Protein AF-A0A2N4UNM6-F1 (afdb_monomer)

Nearest PDB structures (foldseek):
  8ges-assembly2_C  TM=4.578E-01  e=1.441E+00  Roseburia hominis
  5t1d-assembly1_H  TM=3.552E-01  e=5.071E+00  Mus musculus
  7pnb-assembly1_A  TM=2.799E-01  e=3.943E+00  Sulfolobus acidocaldarius
  4rha-assembly2_A  TM=2.102E-01  e=8.934E+00  Salmonella enterica subsp. enterica serovar Typhimurium str. 14028S

pLDDT: mean 82.79, std 13.89, range [45.0, 97.12]

Foldseek 3Di:
DVVLVVLQVVLVVVVVVVCVVVVWDKDKDQLQPQQADPVSHGDDDQTFSPDDFAQWWKKFKAALVRAGADIDIGNPPPGGGRRRLVSQQLFAWDQDPVGIGGHLQNVLCCVQVVDDDPDSVSSSVRSSSMMMIITGDPDDPDDNVVVRVVSCVSRVHNRPPPD

Solvent-accessible surface area (backbone atoms only — not comparable to full-atom values): 9348 Å² total; per-residue (Å²): 114,71,65,62,53,54,50,52,51,50,50,49,51,53,49,54,49,55,33,56,73,69,70,44,64,72,48,76,42,59,32,40,71,45,47,29,44,95,87,70,46,69,62,86,71,88,79,58,84,89,68,92,72,40,54,29,33,39,39,34,37,27,44,77,85,71,46,62,31,31,73,51,70,20,29,60,94,87,44,61,38,22,66,60,40,53,60,40,32,74,29,60,46,47,86,48,98,92,47,79,50,61,7,64,53,42,42,34,46,29,64,76,70,69,48,84,72,93,44,65,62,56,42,49,60,64,54,24,62,22,33,39,40,33,42,51,45,95,71,74,95,62,60,66,68,59,53,50,52,50,51,44,70,73,62,58,30,79,44,60,72,94,122

Structure (mmCIF, N/CA/C/O backbone):
data_AF-A0A2N4UNM6-F1
#
_entry.id   AF-A0A2N4UNM6-F1
#
loop_
_atom_site.group_PDB
_atom_site.id
_atom_site.type_symbol
_atom_site.label_atom_id
_atom_site.label_alt_id
_atom_site.label_comp_id
_atom_site.label_asym_id
_atom_site.label_entity_id
_atom_site.label_seq_id
_atom_site.pdbx_PDB_ins_code
_atom_site.Cartn_x
_atom_site.Cartn_y
_atom_site.Cartn_z
_atom_site.occupancy
_atom_site.B_iso_or_equiv
_atom_site.auth_seq_id
_atom_site.auth_comp_id
_atom_site.auth_asym_id
_atom_site.auth_atom_id
_atom_site.pdbx_PDB_model_num
ATOM 1 N N . MET A 1 1 ? -20.568 -7.012 -13.633 1.00 53.84 1 MET A N 1
ATOM 2 C CA . MET A 1 1 ? -19.732 -5.881 -13.165 1.00 53.84 1 MET A CA 1
ATOM 3 C C . MET A 1 1 ? -20.498 -4.897 -12.283 1.00 53.84 1 MET A C 1
ATOM 5 O O . MET A 1 1 ? -19.961 -4.505 -11.260 1.00 53.84 1 MET A O 1
ATOM 9 N N . GLU A 1 2 ? -21.744 -4.530 -12.600 1.00 47.59 2 GLU A N 1
ATOM 10 C CA . GLU A 1 2 ? -22.477 -3.500 -11.836 1.00 47.59 2 GLU A CA 1
ATOM 11 C C . GLU A 1 2 ? -22.825 -3.886 -10.384 1.00 47.59 2 GLU A C 1
ATOM 13 O O . GLU A 1 2 ? -22.750 -3.048 -9.490 1.00 47.59 2 GLU A O 1
ATOM 18 N N . ILE A 1 3 ? -23.144 -5.160 -10.128 1.00 45.00 3 ILE A N 1
ATOM 19 C CA . ILE A 1 3 ? -23.458 -5.663 -8.778 1.00 45.00 3 ILE A CA 1
ATOM 20 C C . ILE A 1 3 ? -22.222 -5.630 -7.870 1.00 45.00 3 ILE A C 1
ATOM 22 O O . ILE A 1 3 ? -22.319 -5.168 -6.740 1.00 45.00 3 ILE A O 1
ATOM 26 N N . CYS A 1 4 ? -21.052 -6.046 -8.366 1.00 45.91 4 CYS A N 1
ATOM 27 C CA . CYS A 1 4 ? -19.803 -6.000 -7.599 1.00 45.91 4 CYS A CA 1
ATOM 28 C C . CYS A 1 4 ? -19.418 -4.563 -7.226 1.00 45.91 4 CYS A C 1
ATOM 30 O O . CYS A 1 4 ? -19.006 -4.328 -6.098 1.00 45.91 4 CYS A O 1
ATOM 32 N N . ARG A 1 5 ? -19.619 -3.597 -8.136 1.00 58.34 5 ARG A N 1
ATOM 33 C CA . ARG A 1 5 ? -19.397 -2.171 -7.850 1.00 58.34 5 ARG A CA 1
ATOM 34 C C . ARG A 1 5 ? -20.317 -1.669 -6.734 1.00 58.34 5 ARG A C 1
ATOM 36 O O . ARG A 1 5 ? -19.832 -1.080 -5.779 1.00 58.34 5 ARG A O 1
ATOM 43 N N . LYS A 1 6 ? -21.621 -1.960 -6.822 1.00 51.16 6 LYS A N 1
ATOM 44 C CA . LYS A 1 6 ? -22.612 -1.578 -5.797 1.00 51.16 6 LYS A CA 1
ATOM 45 C C . LYS A 1 6 ? -22.329 -2.230 -4.441 1.00 51.16 6 LYS A C 1
ATOM 47 O O . LYS A 1 6 ? -22.517 -1.591 -3.414 1.00 51.16 6 LYS A O 1
ATOM 52 N N . LEU A 1 7 ? -21.854 -3.477 -4.435 1.00 49.50 7 LEU A N 1
ATOM 53 C CA . LEU A 1 7 ? -21.451 -4.168 -3.209 1.00 49.50 7 LEU A CA 1
ATOM 54 C C . LEU A 1 7 ? -20.221 -3.502 -2.579 1.00 49.50 7 LEU A C 1
ATOM 56 O O . LEU A 1 7 ? -20.203 -3.269 -1.379 1.00 49.50 7 LEU A O 1
ATOM 60 N N . ASN A 1 8 ? -19.228 -3.146 -3.398 1.00 57.81 8 ASN A N 1
ATOM 61 C CA . ASN A 1 8 ? -18.015 -2.466 -2.947 1.00 57.81 8 ASN A CA 1
ATOM 62 C C . ASN A 1 8 ? -18.331 -1.071 -2.380 1.00 57.81 8 ASN A C 1
ATOM 64 O O . ASN A 1 8 ? -17.825 -0.696 -1.330 1.00 57.81 8 ASN A O 1
ATOM 68 N N . GLU A 1 9 ? -19.233 -0.328 -3.028 1.00 66.50 9 GLU A N 1
ATOM 69 C CA . GLU A 1 9 ? -19.741 0.959 -2.534 1.00 66.50 9 GLU A CA 1
ATOM 70 C C . GLU A 1 9 ? -20.493 0.807 -1.207 1.00 66.50 9 GLU A C 1
ATOM 72 O O . GLU A 1 9 ? -20.212 1.545 -0.268 1.00 66.50 9 GLU A O 1
ATOM 77 N N . ALA A 1 10 ? -21.379 -0.186 -1.084 1.00 59.22 10 ALA A N 1
ATOM 78 C CA . ALA A 1 10 ? -22.096 -0.457 0.162 1.00 59.22 10 ALA A CA 1
ATOM 79 C C . ALA A 1 10 ? -21.152 -0.886 1.299 1.00 59.22 10 ALA A C 1
ATOM 81 O O . ALA A 1 10 ? -21.316 -0.441 2.433 1.00 59.22 10 ALA A O 1
ATOM 82 N N . CYS A 1 11 ? -20.137 -1.705 1.004 1.00 59.78 11 CYS A N 1
ATOM 83 C CA . CYS A 1 11 ? -19.098 -2.071 1.964 1.00 59.78 11 CYS A CA 1
ATOM 84 C C . CYS A 1 11 ? -18.253 -0.862 2.376 1.00 59.78 11 CYS A C 1
ATOM 86 O O . CYS A 1 11 ? -17.960 -0.725 3.558 1.00 59.78 11 CYS A O 1
ATOM 88 N N . ASN A 1 12 ? -17.905 0.029 1.441 1.00 64.69 12 ASN A N 1
ATOM 89 C CA . ASN A 1 12 ? -17.196 1.274 1.741 1.00 64.69 12 ASN A CA 1
ATOM 90 C C . ASN A 1 12 ? -18.022 2.183 2.651 1.00 64.69 12 ASN A C 1
ATOM 92 O O . ASN A 1 12 ? -17.500 2.658 3.653 1.00 64.69 12 ASN A O 1
ATOM 96 N N . SER A 1 13 ? -19.308 2.382 2.350 1.00 62.47 13 SER A N 1
ATOM 97 C CA . SER A 1 13 ? -20.192 3.202 3.182 1.00 62.47 13 SER A CA 1
ATOM 98 C C . SER A 1 13 ? -20.401 2.597 4.569 1.00 62.47 13 SER A C 1
ATOM 100 O O . SER A 1 13 ? -20.275 3.309 5.556 1.00 62.47 13 SER A O 1
ATOM 102 N N . ALA A 1 14 ? -20.640 1.285 4.667 1.00 59.16 14 ALA A N 1
ATOM 103 C CA . ALA A 1 14 ? -20.781 0.608 5.956 1.00 59.16 14 ALA A CA 1
ATOM 104 C C . ALA A 1 14 ? -19.475 0.636 6.769 1.00 59.16 14 ALA A C 1
ATOM 106 O O . ALA A 1 14 ? -19.505 0.791 7.986 1.00 59.16 14 ALA A O 1
ATOM 107 N N . PHE A 1 15 ? -18.323 0.514 6.105 1.00 66.38 15 PHE A N 1
ATOM 108 C CA . PHE A 1 15 ? -17.014 0.655 6.734 1.00 66.38 15 PHE A CA 1
ATOM 109 C C . PHE A 1 15 ? -16.812 2.075 7.263 1.00 66.38 15 PHE A C 1
ATOM 111 O O . PHE A 1 15 ? -16.541 2.243 8.445 1.00 66.38 15 PHE A O 1
ATOM 118 N N . GLU A 1 16 ? -17.003 3.100 6.433 1.00 65.31 16 GLU A N 1
ATOM 119 C CA . GLU A 1 16 ? -16.888 4.501 6.849 1.00 65.31 16 GLU A CA 1
ATOM 120 C C . GLU A 1 16 ? -17.854 4.842 7.991 1.00 65.31 16 GLU A C 1
ATOM 122 O O . GLU A 1 16 ? -17.467 5.528 8.936 1.00 65.31 16 GLU A O 1
ATOM 127 N N . GLU A 1 17 ? -19.073 4.301 7.965 1.00 56.84 17 GLU A N 1
ATOM 128 C CA . GLU A 1 17 ? -20.066 4.494 9.019 1.00 56.84 17 GLU A CA 1
ATOM 129 C C . GLU A 1 17 ? -19.645 3.832 10.340 1.00 56.84 17 GLU A C 1
ATOM 131 O O . GLU A 1 17 ? -19.645 4.502 11.374 1.00 56.84 17 GLU A O 1
ATOM 136 N N . VAL A 1 18 ? -19.181 2.577 10.320 1.00 57.56 18 VAL A N 1
ATOM 137 C CA . VAL A 1 18 ? -18.659 1.883 11.515 1.00 57.56 18 VAL A CA 1
ATOM 138 C C . VAL A 1 18 ? -17.468 2.630 12.121 1.00 57.56 18 VAL A C 1
ATOM 140 O O . VAL A 1 18 ? -17.392 2.776 13.340 1.00 57.56 18 VAL A O 1
ATOM 143 N N . LEU A 1 19 ? -16.567 3.153 11.289 1.00 59.44 19 LEU A N 1
ATOM 144 C CA . LEU A 1 19 ? -15.394 3.898 11.757 1.00 59.44 19 LEU A CA 1
ATOM 145 C C . LEU A 1 19 ? -15.747 5.279 12.303 1.00 59.44 19 LEU A C 1
ATOM 147 O O . LEU A 1 19 ? -15.188 5.718 13.308 1.00 59.44 19 LEU A O 1
ATOM 151 N N . SER A 1 20 ? -16.722 5.944 11.681 1.00 55.50 20 SER A N 1
ATOM 152 C CA . SER A 1 20 ? -17.242 7.217 12.175 1.00 55.50 20 SER A CA 1
ATOM 153 C C . SER A 1 20 ? -17.888 7.066 13.555 1.00 55.50 20 SER A C 1
ATOM 155 O O . SER A 1 20 ? -17.701 7.927 14.415 1.00 55.50 20 SER A O 1
ATOM 157 N N . GLN A 1 21 ? -18.587 5.949 13.798 1.00 53.88 21 GLN A N 1
ATOM 158 C CA . GLN A 1 21 ? -19.234 5.661 15.079 1.00 53.88 21 GLN A CA 1
ATOM 159 C C . GLN A 1 21 ? -18.246 5.209 16.159 1.00 53.88 21 GLN A C 1
ATOM 161 O O . GLN A 1 21 ? -18.495 5.465 17.335 1.00 53.88 21 GLN A O 1
ATOM 166 N N . SER A 1 22 ? -17.103 4.618 15.790 1.00 50.69 22 SER A N 1
ATOM 167 C CA . SER A 1 22 ? -16.015 4.336 16.737 1.00 50.69 22 SER A CA 1
ATOM 168 C C . SER A 1 22 ? -15.165 5.570 17.076 1.00 50.69 22 SER A C 1
ATOM 170 O O . SER A 1 22 ? -14.216 5.457 17.843 1.00 50.69 22 SER A O 1
ATOM 172 N N . GLY A 1 23 ? -15.471 6.749 16.512 1.00 46.94 23 GLY A N 1
ATOM 173 C CA . GLY A 1 23 ? -14.702 7.984 16.723 1.00 46.94 23 GLY A CA 1
ATOM 174 C C . GLY A 1 23 ? -13.341 8.004 16.018 1.00 46.94 23 GLY A C 1
ATOM 175 O O . GLY A 1 23 ? -12.557 8.935 16.210 1.00 46.94 23 GLY A O 1
ATOM 176 N N . GLU A 1 24 ? -13.065 7.003 15.183 1.00 59.34 24 GLU A N 1
ATOM 177 C CA . GLU A 1 24 ? -11.774 6.804 14.540 1.00 59.34 24 GLU A CA 1
ATOM 178 C C . GLU A 1 24 ? -11.776 7.458 13.158 1.00 59.34 24 GLU A C 1
ATOM 180 O O . GLU A 1 24 ? -12.559 7.109 12.272 1.00 59.34 24 GLU A O 1
ATOM 185 N N . ARG A 1 25 ? -10.893 8.438 12.954 1.00 64.19 25 ARG A N 1
ATOM 186 C CA . ARG A 1 25 ? -10.778 9.117 11.660 1.00 64.19 25 ARG A CA 1
ATOM 187 C C . ARG A 1 25 ? -10.006 8.246 10.678 1.00 64.19 25 ARG A C 1
ATOM 189 O O . ARG A 1 25 ? -8.893 7.810 10.960 1.00 64.19 25 ARG A O 1
ATOM 196 N N . VAL A 1 26 ? -10.589 8.043 9.500 1.00 75.81 26 VAL A N 1
ATOM 197 C CA . VAL A 1 26 ? -9.862 7.498 8.354 1.00 75.81 26 VAL A CA 1
ATOM 198 C C . VAL A 1 26 ? -9.034 8.617 7.744 1.00 75.81 26 VAL A C 1
ATOM 200 O O . VAL A 1 26 ? -9.576 9.564 7.177 1.00 75.81 26 VAL A O 1
ATOM 203 N N . GLU A 1 27 ? -7.717 8.491 7.834 1.00 86.69 27 GLU A N 1
ATOM 204 C CA . GLU A 1 27 ? -6.795 9.351 7.101 1.00 86.69 27 GLU A CA 1
ATOM 205 C C . GLU A 1 27 ? -6.680 8.838 5.664 1.00 86.69 27 GLU A C 1
ATOM 207 O O . GLU A 1 27 ? -6.404 7.658 5.431 1.00 86.69 27 GLU A O 1
ATOM 212 N N . ILE A 1 28 ? -6.894 9.718 4.686 1.00 90.19 28 ILE A N 1
ATOM 213 C CA . ILE A 1 28 ? -6.780 9.384 3.262 1.00 90.19 28 ILE A CA 1
ATOM 214 C C . ILE A 1 28 ? -5.605 10.155 2.671 1.00 90.19 28 ILE A C 1
ATOM 216 O O . ILE A 1 28 ? -5.582 11.385 2.674 1.00 90.19 28 ILE A O 1
ATOM 220 N N . LEU A 1 29 ? -4.639 9.423 2.123 1.00 93.06 29 LEU A N 1
ATOM 221 C CA . LEU A 1 29 ? -3.453 9.974 1.482 1.00 93.06 29 LEU A CA 1
ATOM 222 C C . LEU A 1 29 ? -3.410 9.612 -0.000 1.00 93.06 29 LEU A C 1
ATOM 224 O O . LEU A 1 29 ? -3.431 8.437 -0.368 1.00 93.06 29 LEU 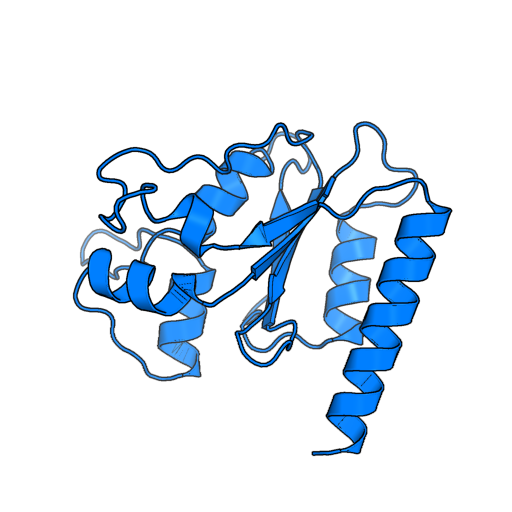A O 1
ATOM 228 N N . ASP A 1 30 ? -3.239 10.622 -0.850 1.00 94.50 30 ASP A N 1
ATOM 229 C CA . ASP A 1 30 ? -2.849 10.404 -2.243 1.00 94.50 30 ASP A CA 1
ATOM 230 C C . ASP A 1 30 ? -1.373 9.994 -2.287 1.00 94.50 30 ASP A C 1
ATOM 232 O O . ASP A 1 30 ? -0.502 10.742 -1.826 1.00 94.50 30 ASP A O 1
ATOM 236 N N . LEU A 1 31 ? -1.052 8.830 -2.866 1.00 95.44 31 LEU A N 1
ATOM 237 C CA . LEU A 1 31 ? 0.339 8.366 -2.892 1.00 95.44 31 LEU A CA 1
ATOM 238 C C . LEU A 1 31 ? 1.244 9.258 -3.742 1.00 95.44 31 LEU A C 1
ATOM 240 O O . LEU A 1 31 ? 2.447 9.316 -3.492 1.00 95.44 31 LEU A O 1
ATOM 244 N N . SER A 1 32 ? 0.694 10.021 -4.685 1.00 93.88 32 SER A N 1
ATOM 245 C CA . SER A 1 32 ? 1.443 11.051 -5.407 1.00 93.88 32 SER A CA 1
ATOM 246 C C . SER A 1 32 ? 2.126 12.049 -4.458 1.00 93.88 32 SER A C 1
ATOM 248 O O . SER A 1 32 ? 3.302 12.354 -4.649 1.00 93.88 32 SER A O 1
ATOM 250 N N . LYS A 1 33 ? 1.459 12.472 -3.376 1.00 92.25 33 LYS A N 1
ATOM 251 C CA . LYS A 1 33 ? 2.009 13.403 -2.370 1.00 92.25 33 LYS A CA 1
ATOM 252 C C . LYS A 1 33 ? 3.114 12.778 -1.514 1.00 92.25 33 LYS A C 1
ATOM 254 O O . LYS A 1 33 ? 3.978 13.482 -1.007 1.00 92.25 33 LYS A O 1
ATOM 259 N N . VAL A 1 34 ? 3.095 11.454 -1.364 1.00 92.69 34 VAL A N 1
ATOM 260 C CA . VAL A 1 34 ? 4.109 10.686 -0.621 1.00 92.69 34 VAL A CA 1
ATOM 261 C C . VAL A 1 34 ? 5.343 10.409 -1.486 1.00 92.69 34 VAL A C 1
ATOM 263 O O . VAL A 1 34 ? 6.455 10.280 -0.976 1.00 92.69 34 VAL A O 1
ATOM 266 N N . LEU A 1 35 ? 5.162 10.270 -2.802 1.00 92.75 35 LEU A N 1
ATOM 267 C CA . LEU A 1 35 ? 6.197 9.791 -3.722 1.00 92.75 35 LEU A CA 1
ATOM 268 C C . LEU A 1 35 ? 6.902 10.910 -4.492 1.00 92.75 35 LEU A C 1
ATOM 270 O O . LEU A 1 35 ? 8.061 10.730 -4.890 1.00 92.75 35 LEU A O 1
ATOM 274 N N . PHE A 1 36 ? 6.237 12.050 -4.680 1.00 90.69 36 PHE A N 1
ATOM 275 C CA . PHE A 1 36 ? 6.753 13.202 -5.407 1.00 90.69 36 PHE A CA 1
ATOM 276 C C . PHE A 1 36 ? 6.886 14.428 -4.510 1.00 90.69 36 PHE A C 1
ATOM 278 O O . PHE A 1 36 ? 6.137 14.636 -3.563 1.00 90.69 36 PHE A O 1
ATOM 285 N N . LYS A 1 37 ? 7.861 15.263 -4.850 1.00 90.25 37 LYS A N 1
ATOM 286 C CA . LYS A 1 37 ? 7.963 16.636 -4.366 1.00 90.25 37 LYS A CA 1
ATOM 287 C C . LYS A 1 37 ? 6.915 17.495 -5.076 1.00 90.25 37 LYS A C 1
ATOM 289 O O . LYS A 1 37 ? 6.453 17.142 -6.158 1.00 90.25 37 LYS A O 1
ATOM 294 N N . GLU A 1 38 ? 6.641 18.677 -4.534 1.00 86.25 38 GLU A N 1
ATOM 295 C CA . GLU A 1 38 ? 5.708 19.648 -5.132 1.00 86.25 38 GLU A CA 1
ATOM 296 C C . GLU A 1 38 ? 6.059 20.021 -6.582 1.00 86.25 38 GLU A C 1
ATOM 298 O O . GLU A 1 38 ? 5.180 20.285 -7.392 1.00 86.25 38 GLU A O 1
ATOM 303 N N . ASN A 1 39 ? 7.344 19.972 -6.949 1.00 89.06 39 ASN A N 1
ATOM 304 C CA . ASN A 1 39 ? 7.808 20.216 -8.317 1.00 89.06 39 ASN A CA 1
ATOM 305 C C . ASN A 1 39 ? 7.663 19.006 -9.267 1.00 89.06 39 ASN A C 1
ATOM 307 O O . ASN A 1 39 ? 8.278 18.995 -10.333 1.00 89.06 39 ASN A O 1
ATOM 311 N N . GLY A 1 40 ? 6.938 17.960 -8.862 1.00 84.19 40 GLY A N 1
ATOM 312 C CA . GLY A 1 40 ? 6.694 16.749 -9.650 1.00 84.19 40 GLY A CA 1
ATOM 313 C C . GLY A 1 40 ? 7.873 15.775 -9.730 1.00 84.19 40 GLY A C 1
ATOM 314 O O . GLY A 1 40 ? 7.741 14.706 -10.319 1.00 84.19 40 GLY A O 1
ATOM 315 N N . LYS A 1 41 ? 9.034 16.090 -9.136 1.00 89.38 41 LYS A N 1
ATOM 316 C CA . LYS A 1 41 ? 10.180 15.164 -9.106 1.00 89.38 41 LYS A CA 1
ATOM 317 C C . LYS A 1 41 ? 10.000 14.109 -8.023 1.00 89.38 41 LYS A C 1
ATOM 319 O O . LYS A 1 41 ? 9.538 14.411 -6.925 1.00 89.38 41 LYS A O 1
ATOM 324 N N . LEU A 1 42 ? 10.449 12.883 -8.289 1.00 88.50 42 LEU A N 1
ATOM 325 C CA . LEU A 1 42 ? 10.447 11.810 -7.293 1.00 88.50 42 LEU A CA 1
ATOM 326 C C . LEU A 1 42 ? 11.264 12.184 -6.048 1.00 88.50 42 LEU A C 1
ATOM 328 O O . LEU A 1 42 ? 12.351 12.764 -6.135 1.00 88.50 42 LEU A O 1
ATOM 332 N N . ILE A 1 43 ? 10.775 11.783 -4.874 1.00 87.69 43 ILE A N 1
ATOM 333 C CA . ILE A 1 43 ? 11.525 11.911 -3.623 1.00 87.69 43 ILE A CA 1
ATOM 334 C C . ILE A 1 43 ? 12.668 10.893 -3.619 1.00 87.69 43 ILE A C 1
ATOM 336 O O . ILE A 1 43 ? 12.479 9.690 -3.433 1.00 87.69 43 ILE A O 1
ATOM 340 N N . THR A 1 44 ? 13.890 11.370 -3.826 1.00 78.06 44 THR A N 1
ATOM 341 C CA . THR A 1 44 ? 15.117 10.577 -3.707 1.00 78.06 44 THR A CA 1
ATOM 342 C C . THR A 1 44 ? 15.553 10.535 -2.240 1.00 78.06 44 THR A C 1
ATOM 344 O O . THR A 1 44 ? 15.977 11.556 -1.704 1.00 78.06 44 THR A O 1
ATOM 347 N N . GLY A 1 45 ? 15.426 9.382 -1.578 1.00 76.62 45 GLY A N 1
ATOM 348 C CA . GLY A 1 45 ? 15.762 9.217 -0.158 1.00 76.62 45 GLY A CA 1
ATOM 349 C C . GLY A 1 45 ? 14.730 8.391 0.612 1.00 76.62 45 GLY A C 1
ATOM 350 O O . GLY A 1 45 ? 13.994 7.594 0.018 1.00 76.62 45 GLY A O 1
ATOM 351 N N . GLY A 1 46 ? 14.702 8.574 1.935 1.00 79.56 46 GLY A N 1
ATOM 352 C CA . GLY A 1 46 ? 13.679 7.996 2.805 1.00 79.56 46 GLY A CA 1
ATOM 353 C C . GLY A 1 46 ? 12.305 8.585 2.489 1.00 79.56 46 GLY A C 1
ATOM 354 O O . GLY A 1 46 ? 12.157 9.802 2.413 1.00 79.56 46 GLY A O 1
ATOM 355 N N . LEU A 1 47 ? 11.319 7.717 2.272 1.00 86.88 47 LEU A N 1
ATOM 356 C CA . LEU A 1 47 ? 9.923 8.129 2.149 1.00 86.88 47 LEU A CA 1
ATOM 357 C C . LEU A 1 47 ? 9.364 8.445 3.541 1.00 86.88 47 LEU A C 1
ATOM 359 O O . LEU A 1 47 ? 9.741 7.800 4.518 1.00 86.88 47 LEU A O 1
ATOM 363 N N . SER A 1 48 ? 8.449 9.405 3.608 1.00 90.06 48 SER A N 1
ATOM 364 C CA . SER A 1 48 ? 7.654 9.731 4.791 1.00 90.06 48 SER A CA 1
ATOM 365 C C . SER A 1 48 ? 6.209 9.915 4.351 1.00 90.06 48 SER A C 1
ATOM 367 O O . SER A 1 48 ? 5.970 10.437 3.265 1.00 90.06 48 SER A O 1
ATOM 369 N N . LEU A 1 49 ? 5.255 9.499 5.183 1.00 91.31 49 LEU A N 1
ATOM 370 C CA . LEU A 1 49 ? 3.830 9.701 4.909 1.00 91.31 49 LEU A CA 1
ATOM 371 C C . LEU A 1 49 ? 3.389 11.157 5.121 1.00 91.31 49 LEU A C 1
ATOM 373 O O . LEU A 1 49 ? 2.313 11.531 4.674 1.00 91.31 49 LEU A O 1
ATOM 377 N N . GLY A 1 50 ? 4.206 11.977 5.795 1.00 88.31 50 GLY A N 1
ATOM 378 C CA . GLY A 1 50 ? 3.901 13.391 6.043 1.00 88.31 50 GLY A CA 1
ATOM 379 C C . GLY A 1 50 ? 2.801 13.637 7.082 1.00 88.31 50 GLY A C 1
ATOM 380 O O . GLY A 1 50 ? 2.419 14.783 7.291 1.00 88.31 50 GLY A O 1
ATOM 381 N N . ILE A 1 51 ? 2.324 12.586 7.753 1.00 87.94 51 ILE A N 1
ATOM 382 C CA . ILE A 1 51 ? 1.302 12.651 8.802 1.00 87.94 51 ILE A CA 1
ATOM 383 C C . ILE A 1 51 ? 1.760 11.903 10.052 1.00 87.94 51 ILE A C 1
ATOM 385 O O . ILE A 1 51 ? 2.597 10.998 9.988 1.00 87.94 51 ILE A O 1
ATOM 389 N N . LYS A 1 52 ? 1.203 12.283 11.204 1.00 88.75 52 LYS A N 1
ATOM 390 C CA . LYS A 1 52 ? 1.452 11.597 12.472 1.00 88.75 52 LYS A CA 1
ATOM 391 C C . LYS A 1 52 ? 0.450 10.454 12.625 1.00 88.75 52 LYS A C 1
ATOM 393 O O . LYS A 1 52 ? -0.739 10.701 12.776 1.00 88.75 52 LYS A O 1
ATOM 398 N N . LEU A 1 53 ? 0.953 9.224 12.617 1.00 88.81 53 LEU A N 1
ATOM 399 C CA . LEU A 1 53 ? 0.155 8.019 12.831 1.00 88.81 53 LEU A CA 1
ATOM 400 C C . LEU A 1 53 ? 0.339 7.474 14.245 1.00 88.81 53 LEU A C 1
ATOM 402 O O . LEU A 1 53 ? 1.424 7.574 14.823 1.00 88.81 53 LEU A O 1
ATOM 406 N N . ASN A 1 54 ? -0.702 6.816 14.752 1.00 90.19 54 ASN A N 1
ATOM 407 C CA . ASN A 1 54 ? -0.571 5.946 15.916 1.00 90.19 54 ASN A CA 1
ATOM 408 C C . ASN A 1 54 ? 0.253 4.706 15.548 1.00 90.19 54 ASN A C 1
ATOM 410 O O . ASN A 1 54 ? 0.313 4.291 14.387 1.00 90.19 54 ASN A O 1
ATOM 414 N N . THR A 1 55 ? 0.898 4.096 16.544 1.00 89.31 55 THR A N 1
ATOM 415 C CA . THR A 1 55 ? 1.779 2.935 16.334 1.00 89.31 55 THR A CA 1
ATOM 416 C C . THR A 1 55 ? 1.044 1.748 15.718 1.00 89.31 55 THR A C 1
ATOM 418 O O . THR A 1 55 ? 1.650 0.988 14.961 1.00 89.31 55 THR A O 1
ATOM 421 N N . THR A 1 56 ? -0.245 1.602 16.028 1.00 89.44 56 THR A N 1
ATOM 422 C CA . THR A 1 56 ? -1.060 0.437 15.692 1.00 89.44 56 THR A CA 1
ATOM 423 C C . THR A 1 56 ? -2.235 0.830 14.812 1.00 89.44 56 THR A C 1
ATOM 425 O O . THR A 1 56 ? -2.939 1.797 15.104 1.00 89.44 56 THR A O 1
ATOM 428 N N . GLY A 1 57 ? -2.473 0.051 13.757 1.00 89.88 57 GLY A N 1
ATOM 429 C CA . GLY A 1 57 ? -3.647 0.237 12.915 1.00 89.88 57 GLY A CA 1
ATOM 430 C C . GLY A 1 57 ? -3.655 -0.581 11.641 1.00 89.88 57 GLY A C 1
ATOM 431 O O . GLY A 1 57 ? -2.854 -1.503 11.464 1.00 89.88 57 GLY A O 1
ATOM 432 N N . ILE A 1 58 ? -4.595 -0.228 10.772 1.00 90.62 58 ILE A N 1
ATOM 433 C CA . ILE A 1 58 ? -4.914 -0.898 9.515 1.00 90.62 58 ILE A CA 1
ATOM 434 C C . ILE A 1 58 ? -4.752 0.109 8.388 1.00 90.62 58 ILE A C 1
ATOM 436 O O . ILE A 1 58 ? -5.088 1.281 8.527 1.00 90.62 58 ILE A O 1
ATOM 440 N N . TYR A 1 59 ? -4.235 -0.347 7.260 1.00 93.31 59 TYR A N 1
ATOM 441 C CA . TYR A 1 59 ? -4.144 0.444 6.048 1.00 93.31 59 TYR A CA 1
ATOM 442 C C . TYR A 1 59 ? -4.709 -0.337 4.870 1.00 93.31 59 TYR A C 1
ATOM 444 O O . TYR A 1 59 ? -4.562 -1.558 4.774 1.00 93.31 59 TYR A O 1
ATOM 452 N N . ILE A 1 60 ? -5.349 0.390 3.966 1.00 93.56 60 ILE A N 1
ATOM 453 C CA . ILE A 1 60 ? -5.994 -0.142 2.777 1.00 93.56 60 ILE A CA 1
ATOM 454 C C . ILE A 1 60 ? -5.463 0.628 1.577 1.00 93.56 60 ILE A C 1
ATOM 456 O O . ILE A 1 60 ? -5.416 1.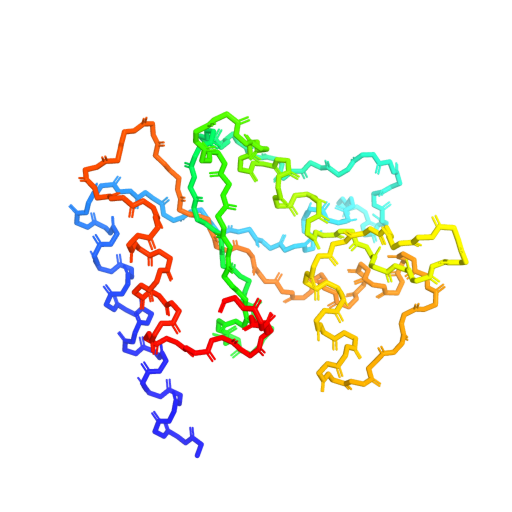858 1.585 1.00 93.56 60 ILE A O 1
ATOM 460 N N . LEU A 1 61 ? -5.055 -0.096 0.544 1.00 96.25 61 LEU A N 1
ATOM 461 C CA . LEU A 1 61 ? -4.684 0.482 -0.735 1.00 96.25 61 LEU A CA 1
ATOM 462 C C . LEU A 1 61 ? -5.907 0.487 -1.655 1.00 96.25 61 LEU A C 1
ATOM 464 O O . LEU A 1 61 ? -6.481 -0.567 -1.934 1.00 96.25 61 LEU A O 1
ATOM 468 N N . GLU A 1 62 ? -6.263 1.665 -2.148 1.00 94.75 62 GLU A N 1
ATOM 469 C CA . GLU A 1 62 ? -7.320 1.880 -3.132 1.00 94.75 62 GLU A CA 1
ATOM 470 C C . GLU A 1 62 ? -6.698 2.137 -4.510 1.00 94.75 62 GLU A C 1
ATOM 472 O O . GLU A 1 62 ? -5.763 2.932 -4.645 1.00 94.75 62 GLU A O 1
ATOM 477 N N . SER A 1 63 ? -7.198 1.447 -5.534 1.00 94.81 63 SER A N 1
ATOM 478 C CA . SER A 1 63 ? -6.783 1.627 -6.924 1.00 94.81 63 SER A CA 1
ATOM 479 C C . SER A 1 63 ? -7.298 2.950 -7.513 1.00 94.81 63 SER A C 1
ATOM 481 O O . SER A 1 63 ? -8.223 3.560 -6.977 1.00 94.81 63 SER A O 1
ATOM 483 N N . PRO A 1 64 ? -6.791 3.378 -8.683 1.00 93.44 64 PRO A N 1
ATOM 484 C CA . PRO A 1 64 ? -7.318 4.554 -9.382 1.00 93.44 64 PRO A CA 1
ATOM 485 C C . PRO A 1 64 ? -8.798 4.431 -9.780 1.00 93.44 64 PRO A C 1
ATOM 487 O O . PRO A 1 64 ? -9.452 5.436 -10.039 1.00 93.44 64 PRO A O 1
ATOM 490 N N . THR A 1 65 ? -9.323 3.202 -9.844 1.00 91.81 65 THR A N 1
ATOM 491 C CA . THR A 1 65 ? -10.735 2.907 -10.128 1.00 91.81 65 THR A CA 1
ATOM 492 C C . THR A 1 65 ? -11.624 2.965 -8.882 1.00 91.81 65 THR A C 1
ATOM 494 O O . THR A 1 65 ? -12.832 2.780 -9.003 1.00 91.81 65 THR A O 1
ATOM 497 N N . GLY A 1 66 ? -11.060 3.231 -7.698 1.00 85.75 66 GLY A N 1
ATOM 498 C CA . GLY A 1 66 ? -11.790 3.263 -6.428 1.00 85.75 66 GLY A CA 1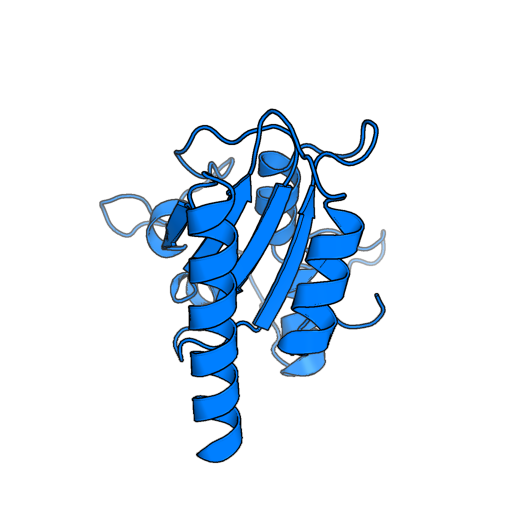
ATOM 499 C C . GLY A 1 66 ? -11.964 1.891 -5.770 1.00 85.75 66 GLY A C 1
ATOM 500 O O . GLY A 1 66 ? -12.701 1.760 -4.795 1.00 85.75 66 GLY A O 1
ATOM 501 N N . GLU A 1 67 ? -11.310 0.846 -6.286 1.00 89.19 67 GLU A N 1
ATOM 502 C CA . GLU A 1 67 ? -11.398 -0.498 -5.717 1.00 89.19 67 GLU A CA 1
ATOM 503 C C . GLU A 1 67 ? -10.413 -0.651 -4.556 1.00 89.19 67 GLU A C 1
ATOM 505 O O . GLU A 1 67 ? -9.233 -0.318 -4.675 1.00 89.19 67 GLU A O 1
ATOM 510 N N . LEU A 1 68 ? -10.868 -1.209 -3.434 1.00 90.19 68 LEU A N 1
ATOM 511 C CA . LEU A 1 68 ? -9.992 -1.576 -2.326 1.00 90.19 68 LEU A CA 1
ATOM 512 C C . LEU A 1 68 ? -9.258 -2.878 -2.666 1.00 90.19 68 LEU A C 1
ATOM 514 O O . LEU A 1 68 ? -9.834 -3.965 -2.673 1.00 90.19 68 LEU A O 1
ATOM 518 N N . VAL A 1 69 ? -7.975 -2.767 -2.990 1.00 94.44 69 VAL A N 1
ATOM 519 C CA . VAL A 1 69 ? -7.217 -3.851 -3.626 1.00 94.44 69 VAL A CA 1
ATOM 520 C C . VAL A 1 69 ? -6.165 -4.482 -2.727 1.00 94.44 69 VAL A C 1
ATOM 522 O O . VAL A 1 69 ? -5.677 -5.563 -3.051 1.00 94.44 69 VAL A O 1
ATOM 525 N N . TYR A 1 70 ? -5.808 -3.847 -1.610 1.00 95.31 70 TYR A N 1
ATOM 526 C CA . TYR A 1 70 ? -4.926 -4.447 -0.612 1.00 95.31 70 TYR A CA 1
ATOM 527 C C . TYR A 1 70 ? -5.272 -3.986 0.801 1.00 95.31 70 TYR A C 1
ATOM 529 O O . TYR A 1 70 ? -5.585 -2.818 0.993 1.00 95.31 70 TYR A O 1
ATOM 537 N N . VAL A 1 71 ? -5.141 -4.867 1.791 1.00 92.94 71 VAL A N 1
ATOM 538 C CA . VAL A 1 71 ? -5.315 -4.556 3.220 1.00 92.94 71 VAL A CA 1
ATOM 539 C C . VAL A 1 71 ? -4.116 -5.059 4.009 1.00 92.94 71 VAL A C 1
ATOM 541 O O . VAL A 1 71 ? -3.656 -6.190 3.824 1.00 92.94 71 VAL A O 1
ATOM 544 N N . GLY A 1 72 ? -3.621 -4.259 4.940 1.00 92.50 72 GLY A N 1
ATOM 545 C CA . GLY A 1 72 ? -2.636 -4.711 5.908 1.00 92.50 72 GLY A CA 1
ATOM 546 C C . GLY A 1 72 ? -2.760 -3.999 7.241 1.00 92.50 72 GLY A C 1
ATOM 547 O O . GLY A 1 72 ? -3.550 -3.079 7.407 1.00 92.50 72 GLY A O 1
ATOM 548 N N . GLN A 1 73 ? -1.946 -4.435 8.193 1.00 91.94 73 GLN A N 1
ATOM 549 C CA . GLN A 1 73 ? -1.889 -3.872 9.536 1.00 91.94 73 GLN A CA 1
ATOM 550 C C . GLN A 1 73 ? -0.440 -3.665 9.986 1.00 91.94 73 GLN A C 1
ATOM 552 O O . GLN A 1 73 ? 0.483 -4.279 9.440 1.00 91.94 73 GLN A O 1
ATOM 557 N N . GLY A 1 74 ? -0.239 -2.815 10.990 1.00 92.31 74 GLY A N 1
ATOM 558 C CA . GLY A 1 74 ? 1.048 -2.605 11.659 1.00 92.31 74 GLY A CA 1
ATOM 559 C C . GLY A 1 74 ? 0.889 -2.335 13.158 1.00 92.31 74 GLY A C 1
ATOM 560 O O . GLY A 1 74 ? -0.216 -2.066 13.624 1.00 92.31 74 GLY A O 1
ATOM 561 N N . GLY A 1 75 ? 1.983 -2.451 13.921 1.00 86.81 75 GLY A N 1
ATOM 562 C CA . GLY A 1 75 ? 2.011 -2.193 15.372 1.00 86.81 75 GLY A CA 1
ATOM 563 C C . GLY A 1 75 ? 1.546 -3.337 16.284 1.00 86.81 75 GLY A C 1
ATOM 564 O O . GLY A 1 75 ? 1.453 -3.168 17.498 1.00 86.81 75 GLY A O 1
ATOM 565 N N . LYS A 1 76 ? 1.293 -4.539 15.755 1.00 79.69 76 LYS A N 1
ATOM 566 C CA . LYS A 1 76 ? 0.917 -5.727 16.551 1.00 79.69 76 LYS A CA 1
ATOM 567 C C . LYS A 1 76 ? 2.007 -6.109 17.564 1.00 79.69 76 LYS A C 1
ATOM 569 O O . LYS A 1 76 ? 3.090 -6.464 17.126 1.00 79.69 76 LYS A O 1
ATOM 574 N N . GLN A 1 77 ? 1.732 -6.120 18.873 1.00 62.66 77 GLN A N 1
ATOM 575 C CA . GLN A 1 77 ? 2.552 -6.774 19.924 1.00 62.66 77 GLN A CA 1
ATOM 576 C C . GLN A 1 77 ? 4.094 -6.646 19.751 1.00 62.66 77 GLN A C 1
ATOM 578 O O . GLN A 1 77 ? 4.801 -7.649 19.772 1.00 62.66 77 GLN A O 1
ATOM 583 N N . LYS A 1 78 ? 4.625 -5.420 19.590 1.0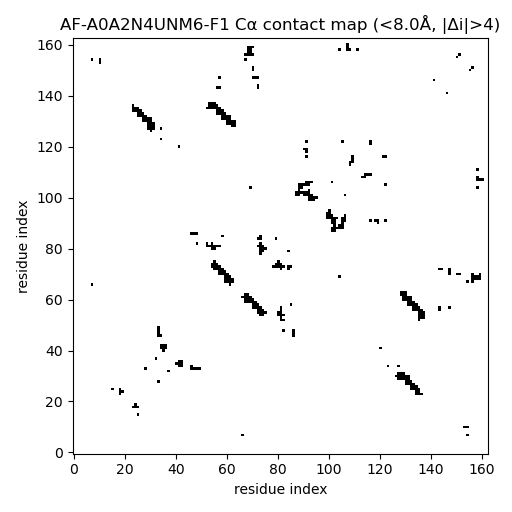0 58.31 78 LYS A N 1
ATOM 584 C CA . LYS A 1 78 ? 6.056 -5.099 19.315 1.00 58.31 78 LYS A CA 1
ATOM 585 C C . LYS A 1 78 ? 6.569 -5.367 17.887 1.00 58.31 78 LYS A C 1
ATOM 587 O O . LYS A 1 78 ? 7.773 -5.328 17.648 1.00 58.31 78 LYS A O 1
ATOM 592 N N . SER A 1 79 ? 5.686 -5.628 16.932 1.00 77.44 79 SER A N 1
ATOM 593 C CA . SER A 1 79 ? 6.022 -5.653 15.504 1.00 77.44 79 SER A CA 1
ATOM 594 C C . SER A 1 79 ? 6.255 -4.244 14.954 1.00 77.44 79 SER A C 1
ATOM 596 O O . SER A 1 79 ? 6.022 -3.243 15.632 1.00 77.44 79 SER A O 1
ATOM 598 N N . THR A 1 80 ? 6.729 -4.186 13.711 1.00 89.56 80 THR A N 1
ATOM 599 C CA . THR A 1 80 ? 6.963 -2.956 12.952 1.00 89.56 80 THR A CA 1
ATOM 600 C C . THR A 1 80 ? 5.794 -1.969 13.106 1.00 89.56 80 THR A C 1
ATOM 602 O O . THR A 1 80 ? 4.656 -2.348 12.799 1.00 89.56 80 THR A O 1
ATOM 605 N N . PRO A 1 81 ? 6.049 -0.726 13.564 1.00 93.19 81 PRO A N 1
ATOM 606 C CA . PRO A 1 81 ? 5.033 0.318 13.672 1.00 93.19 81 PRO A CA 1
ATOM 607 C C . PRO A 1 81 ? 4.271 0.527 12.361 1.00 93.19 81 PRO A C 1
ATOM 609 O O . PRO A 1 81 ? 4.821 0.317 11.279 1.00 93.19 81 PRO A O 1
ATOM 612 N N . LEU A 1 82 ? 3.018 0.976 12.452 1.00 93.06 82 LEU A N 1
ATOM 613 C CA . LEU A 1 82 ? 2.131 1.186 11.305 1.00 93.06 82 LEU A CA 1
ATOM 614 C C . LEU A 1 82 ? 2.785 2.002 10.185 1.00 93.06 82 LEU A C 1
ATOM 616 O O . LEU A 1 82 ? 2.815 1.549 9.041 1.00 93.06 82 LEU A O 1
ATOM 620 N N . ASN A 1 83 ? 3.365 3.157 10.522 1.00 94.12 83 ASN A N 1
ATOM 621 C CA . ASN A 1 83 ? 4.074 4.011 9.568 1.00 94.12 83 ASN A CA 1
ATOM 622 C C . ASN A 1 83 ? 5.176 3.244 8.822 1.00 94.12 83 ASN A C 1
ATOM 624 O O . ASN A 1 83 ? 5.212 3.219 7.593 1.00 94.12 83 ASN A O 1
ATOM 628 N N . ASP A 1 84 ? 6.048 2.564 9.562 1.00 92.75 84 ASP A N 1
ATOM 629 C CA . ASP A 1 84 ? 7.185 1.849 8.985 1.00 92.75 84 ASP A CA 1
ATOM 630 C C . ASP A 1 84 ? 6.727 0.670 8.131 1.00 92.75 84 ASP A C 1
ATOM 632 O O . ASP A 1 84 ? 7.320 0.384 7.086 1.00 92.75 84 ASP A O 1
ATOM 636 N N . ARG A 1 85 ? 5.637 0.011 8.539 1.00 93.88 85 ARG A N 1
ATOM 637 C CA . ARG A 1 85 ? 5.051 -1.089 7.786 1.00 93.88 85 ARG A CA 1
ATOM 638 C C . ARG A 1 85 ? 4.495 -0.604 6.452 1.00 93.88 85 ARG A C 1
ATOM 640 O O . ARG A 1 85 ? 4.820 -1.198 5.428 1.00 93.88 85 ARG A O 1
ATOM 647 N N . ILE A 1 86 ? 3.736 0.490 6.441 1.00 94.88 86 ILE A N 1
ATOM 648 C CA . ILE A 1 86 ? 3.237 1.113 5.207 1.00 94.88 86 ILE A CA 1
ATOM 649 C C . ILE A 1 86 ? 4.411 1.489 4.293 1.00 94.88 86 ILE A C 1
ATOM 651 O O . ILE A 1 86 ? 4.438 1.119 3.119 1.00 94.88 86 ILE A O 1
ATOM 655 N N . LEU A 1 87 ? 5.428 2.175 4.825 1.00 93.56 87 LEU A N 1
ATOM 656 C CA . LEU A 1 87 ? 6.600 2.586 4.047 1.00 93.56 87 LEU A CA 1
ATOM 657 C C . LEU A 1 87 ? 7.399 1.395 3.502 1.00 93.56 87 LEU A C 1
ATOM 659 O O . LEU A 1 87 ? 8.029 1.508 2.448 1.00 93.56 87 LEU A O 1
ATOM 663 N N . GLN A 1 88 ? 7.397 0.257 4.199 1.00 91.62 88 GLN A N 1
ATOM 664 C CA . GLN A 1 88 ? 7.960 -0.991 3.696 1.00 91.62 88 GLN A CA 1
ATOM 665 C C . GLN A 1 88 ? 7.144 -1.540 2.522 1.00 91.62 88 GLN A C 1
ATOM 667 O O . GLN A 1 88 ? 7.743 -1.933 1.521 1.00 91.62 88 GLN A O 1
ATOM 672 N N . GLU A 1 89 ? 5.812 -1.537 2.612 1.00 92.62 89 GLU A N 1
ATOM 673 C CA . GLU A 1 89 ? 4.940 -2.004 1.529 1.00 92.62 89 GLU A CA 1
ATOM 674 C C . GLU A 1 89 ? 5.076 -1.170 0.245 1.00 92.62 89 GLU A C 1
ATOM 676 O O . GLU A 1 89 ? 4.990 -1.713 -0.856 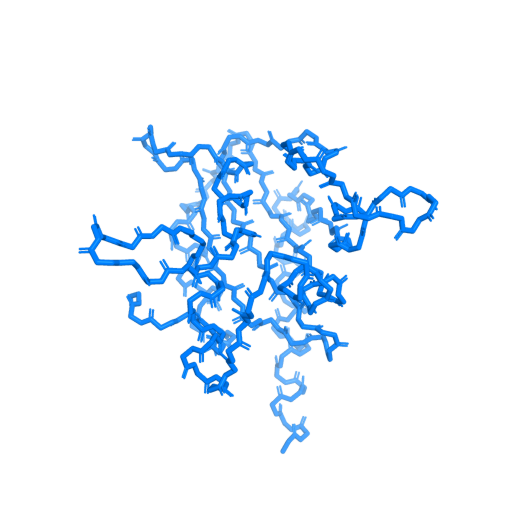1.00 92.62 89 GLU A O 1
ATOM 681 N N . LEU A 1 90 ? 5.377 0.126 0.367 1.00 92.88 90 LEU A N 1
ATOM 682 C CA . LEU A 1 90 ? 5.617 1.024 -0.770 1.00 92.88 90 LEU A CA 1
ATOM 683 C C . LEU A 1 90 ? 6.980 0.815 -1.457 1.00 92.88 90 LEU A C 1
ATOM 685 O O . LEU A 1 90 ? 7.304 1.511 -2.425 1.00 92.88 90 LEU A O 1
ATOM 689 N N . ARG A 1 91 ? 7.815 -0.124 -0.996 1.00 92.12 91 ARG A N 1
ATOM 690 C CA . ARG A 1 91 ? 9.092 -0.447 -1.651 1.00 92.12 91 ARG A CA 1
ATOM 691 C C . ARG A 1 91 ? 8.864 -1.402 -2.819 1.00 92.12 91 ARG A C 1
ATOM 693 O O . ARG A 1 91 ? 8.161 -2.398 -2.683 1.00 92.12 91 ARG A O 1
ATOM 700 N N . LEU A 1 92 ? 9.561 -1.160 -3.930 1.00 92.50 92 LEU A N 1
ATOM 701 C CA . LEU A 1 92 ? 9.630 -2.117 -5.036 1.00 92.50 92 LEU A CA 1
ATOM 702 C C . LEU A 1 92 ? 10.163 -3.463 -4.526 1.00 92.50 92 LEU A C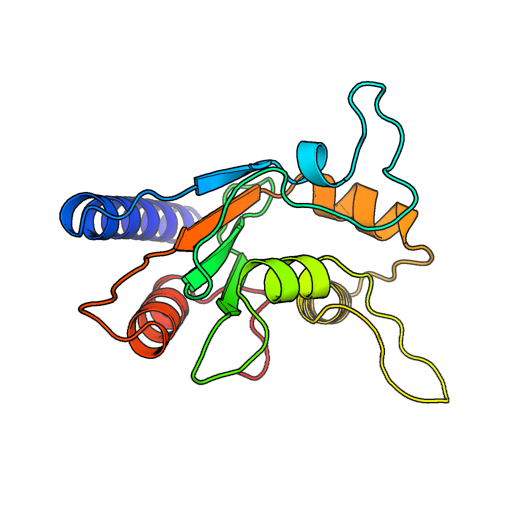 1
ATOM 704 O O . LEU A 1 92 ? 11.229 -3.510 -3.905 1.00 92.50 92 LEU A O 1
ATOM 708 N N . TYR A 1 93 ? 9.439 -4.539 -4.821 1.00 92.06 93 TYR A N 1
ATOM 709 C CA . TYR A 1 93 ? 9.931 -5.896 -4.644 1.00 92.06 93 TYR A CA 1
ATOM 710 C C . TYR A 1 93 ? 10.891 -6.259 -5.770 1.00 92.06 93 TYR A C 1
ATOM 712 O O . TYR A 1 93 ? 10.519 -6.215 -6.943 1.00 92.06 93 TYR A O 1
ATOM 720 N N . THR A 1 94 ? 12.099 -6.682 -5.404 1.00 86.19 94 THR A N 1
ATOM 721 C CA . THR A 1 94 ? 13.047 -7.297 -6.331 1.00 86.19 94 THR A CA 1
ATOM 722 C C . THR A 1 94 ? 13.483 -8.658 -5.801 1.00 86.19 94 THR A C 1
ATOM 724 O O . THR A 1 94 ? 13.904 -8.818 -4.650 1.00 86.19 94 THR A O 1
ATOM 727 N N . LYS A 1 95 ? 13.382 -9.679 -6.655 1.00 78.06 95 LYS A N 1
ATOM 728 C CA . LYS A 1 95 ? 13.928 -11.003 -6.359 1.00 78.06 95 LYS A CA 1
ATOM 729 C C . LYS A 1 95 ? 15.409 -10.992 -6.725 1.00 78.06 95 LYS A C 1
ATOM 731 O O . LYS A 1 95 ? 15.746 -10.801 -7.889 1.00 78.06 95 LYS A O 1
ATOM 736 N N . SER A 1 96 ? 16.285 -11.177 -5.740 1.00 72.50 96 SER A N 1
ATOM 737 C CA . SER A 1 96 ? 17.730 -11.278 -5.966 1.00 72.50 96 SER A CA 1
ATOM 738 C C . SER A 1 96 ? 18.243 -12.685 -5.629 1.00 72.50 96 SER A C 1
ATOM 740 O O . SER A 1 96 ? 17.604 -13.389 -4.843 1.00 72.50 96 SER A O 1
ATOM 742 N N . PRO A 1 97 ? 19.413 -13.099 -6.153 1.00 68.81 97 PRO A N 1
ATOM 743 C CA . PRO A 1 97 ? 20.032 -14.377 -5.792 1.00 68.81 97 PRO A CA 1
ATOM 744 C C . PRO A 1 97 ? 20.338 -14.523 -4.292 1.00 68.81 97 PRO A C 1
ATOM 746 O O . PRO A 1 97 ? 20.388 -15.635 -3.784 1.00 68.81 97 PRO A O 1
ATOM 749 N N . LYS A 1 98 ? 20.526 -13.406 -3.570 1.00 69.12 98 LYS A N 1
ATOM 750 C CA . LYS A 1 98 ? 20.845 -13.376 -2.130 1.00 69.12 98 LYS A CA 1
ATOM 751 C C . LYS A 1 98 ? 19.605 -13.297 -1.226 1.00 69.12 98 LYS A C 1
ATOM 753 O O . LYS A 1 98 ? 19.743 -13.104 -0.023 1.00 69.12 98 LYS A O 1
ATOM 758 N N . GLY A 1 99 ? 18.405 -13.409 -1.797 1.00 66.44 99 GLY A N 1
ATOM 759 C CA . GLY A 1 99 ? 17.136 -13.311 -1.078 1.00 66.44 99 GLY A CA 1
ATOM 760 C C . GLY A 1 99 ? 16.180 -12.282 -1.679 1.00 66.44 99 GLY A C 1
ATOM 761 O O . GLY A 1 99 ? 16.478 -11.598 -2.664 1.00 66.44 99 GLY A O 1
ATOM 762 N N . SER A 1 100 ? 14.995 -12.186 -1.086 1.00 68.69 100 SER A N 1
ATOM 763 C CA . SER A 1 100 ? 13.959 -11.230 -1.473 1.00 68.69 100 SER A CA 1
ATOM 764 C C . SER A 1 100 ? 14.004 -9.974 -0.614 1.00 68.69 100 SER A C 1
ATOM 766 O O . SER A 1 100 ? 13.951 -10.078 0.608 1.00 68.69 100 SER A O 1
ATOM 768 N N . ASN A 1 101 ? 13.999 -8.805 -1.253 1.00 67.25 101 ASN A N 1
ATOM 769 C CA . ASN A 1 101 ? 13.884 -7.511 -0.586 1.00 67.25 101 ASN A CA 1
ATOM 770 C C . ASN A 1 101 ? 12.726 -6.709 -1.196 1.00 67.25 101 ASN A C 1
ATOM 772 O O . ASN A 1 101 ? 12.490 -6.777 -2.402 1.00 67.25 101 ASN A O 1
ATOM 776 N N . GLY A 1 102 ? 12.030 -5.922 -0.372 1.00 78.31 102 GLY A N 1
ATOM 777 C CA . GLY A 1 102 ? 10.995 -4.981 -0.820 1.00 78.31 102 GLY A CA 1
ATOM 778 C C . GLY A 1 102 ? 9.630 -5.184 -0.164 1.00 78.31 102 GLY A C 1
ATOM 779 O O . GLY A 1 102 ? 9.522 -5.883 0.844 1.00 78.31 102 GLY A O 1
ATOM 780 N N . GLY A 1 103 ? 8.614 -4.516 -0.712 1.00 85.94 103 GLY A N 1
ATOM 781 C CA . GLY A 1 103 ? 7.244 -4.521 -0.204 1.00 85.94 103 GLY A CA 1
ATOM 782 C C . GLY A 1 103 ? 6.413 -5.688 -0.733 1.00 85.94 103 GLY A C 1
ATOM 783 O O . GLY A 1 103 ? 6.577 -6.123 -1.876 1.00 85.94 103 GLY A O 1
ATOM 784 N N . THR A 1 104 ? 5.496 -6.186 0.092 1.00 90.81 104 THR A N 1
ATOM 785 C CA . THR A 1 104 ? 4.572 -7.276 -0.252 1.00 90.81 104 THR A CA 1
ATOM 786 C C . THR A 1 104 ? 3.598 -6.831 -1.335 1.00 90.81 104 THR A C 1
ATOM 788 O O . THR A 1 104 ? 3.378 -7.572 -2.287 1.00 90.81 104 THR A O 1
ATOM 791 N N . ILE A 1 105 ? 3.083 -5.597 -1.254 1.00 93.25 105 ILE A N 1
ATOM 792 C CA . ILE A 1 105 ? 2.182 -5.031 -2.274 1.00 93.25 105 ILE A CA 1
ATOM 793 C C . ILE A 1 105 ? 2.822 -5.103 -3.664 1.00 93.25 105 ILE A C 1
ATOM 795 O O . ILE A 1 105 ? 2.240 -5.655 -4.595 1.00 93.25 105 ILE A O 1
ATOM 799 N N . SER A 1 106 ? 4.050 -4.596 -3.799 1.00 94.44 106 SER A N 1
ATOM 800 C CA . SER A 1 106 ? 4.766 -4.608 -5.077 1.00 94.44 106 SER A CA 1
ATOM 801 C C . SER A 1 106 ? 5.000 -6.028 -5.601 1.00 94.44 106 SER A C 1
ATOM 803 O O . SER A 1 106 ? 4.900 -6.263 -6.804 1.00 94.44 106 SER A O 1
ATOM 805 N N . LYS A 1 107 ? 5.289 -6.995 -4.722 1.00 93.50 107 LYS A N 1
ATOM 806 C CA . LYS A 1 107 ? 5.402 -8.409 -5.106 1.00 93.50 107 LYS A CA 1
ATOM 807 C C . LYS A 1 107 ? 4.075 -8.937 -5.653 1.00 93.50 107 LYS A C 1
ATOM 809 O O . LYS A 1 107 ? 4.059 -9.548 -6.717 1.00 93.50 107 LYS A O 1
ATOM 814 N N . ASN A 1 108 ? 2.986 -8.700 -4.931 1.00 94.44 108 ASN A N 1
ATOM 815 C CA . ASN A 1 108 ? 1.680 -9.271 -5.239 1.00 94.44 108 ASN A CA 1
ATOM 816 C C . ASN A 1 108 ? 1.103 -8.682 -6.531 1.00 94.44 108 ASN A C 1
ATOM 818 O O . ASN A 1 108 ? 0.601 -9.436 -7.355 1.00 94.44 108 ASN A O 1
ATOM 822 N N . ILE A 1 109 ? 1.258 -7.373 -6.761 1.00 94.69 109 ILE A N 1
ATOM 823 C CA . ILE A 1 109 ? 0.878 -6.731 -8.030 1.00 94.69 109 ILE A CA 1
ATOM 824 C C . ILE A 1 109 ? 1.666 -7.338 -9.194 1.00 94.69 109 ILE A C 1
ATOM 826 O O . ILE A 1 109 ? 1.066 -7.777 -10.169 1.00 94.69 109 ILE A O 1
ATOM 830 N N . GLN A 1 110 ? 2.997 -7.433 -9.080 1.00 93.75 110 GLN A N 1
ATOM 831 C CA . GLN A 1 110 ? 3.828 -8.021 -10.140 1.00 93.75 110 GLN A CA 1
ATOM 832 C C . GLN A 1 110 ? 3.420 -9.465 -10.467 1.00 93.75 110 GLN A C 1
ATOM 834 O O . GLN A 1 110 ? 3.414 -9.854 -11.630 1.00 93.75 110 GLN A O 1
ATOM 839 N N . GLN A 1 111 ? 3.062 -10.258 -9.452 1.00 93.25 111 GLN A N 1
ATOM 840 C CA . GLN A 1 111 ? 2.655 -11.653 -9.627 1.00 93.25 111 GLN A CA 1
ATOM 841 C C . GLN A 1 111 ? 1.252 -11.804 -10.225 1.00 93.25 111 GLN A C 1
ATOM 843 O O . GLN A 1 111 ? 1.077 -12.596 -11.144 1.00 93.25 111 GLN A O 1
ATOM 848 N N . ILE A 1 112 ? 0.264 -11.075 -9.704 1.00 94.56 112 ILE A N 1
ATOM 849 C CA . ILE A 1 112 ? -1.144 -11.226 -10.100 1.00 94.56 112 ILE A CA 1
ATOM 850 C C . ILE A 1 112 ? -1.407 -10.574 -11.454 1.00 94.56 112 ILE A C 1
ATOM 852 O O . ILE A 1 112 ? -2.083 -11.162 -12.293 1.00 94.56 112 ILE A O 1
ATOM 856 N N . ASP A 1 113 ? -0.848 -9.386 -11.680 1.00 94.75 113 ASP A N 1
ATOM 857 C CA . ASP A 1 113 ? -1.060 -8.643 -12.925 1.00 94.75 113 ASP A CA 1
ATOM 858 C C . ASP A 1 113 ? -0.022 -8.987 -13.997 1.00 94.75 113 ASP A C 1
ATOM 860 O O . ASP A 1 113 ? -0.092 -8.470 -15.109 1.00 94.75 113 ASP A O 1
ATOM 864 N N . ASN A 1 114 ? 0.944 -9.856 -13.673 1.00 94.44 114 ASN A N 1
ATOM 865 C CA . ASN A 1 114 ? 2.051 -10.235 -14.551 1.00 94.44 114 ASN A CA 1
ATOM 866 C C . ASN A 1 114 ? 2.823 -9.012 -15.096 1.00 94.44 114 ASN A C 1
ATOM 868 O O . ASN A 1 114 ? 3.214 -8.955 -16.263 1.00 94.44 114 ASN A O 1
ATOM 872 N N . ILE A 1 115 ? 3.026 -8.012 -14.235 1.00 93.44 115 ILE A N 1
ATOM 873 C CA . ILE A 1 115 ? 3.772 -6.786 -14.538 1.00 93.44 115 ILE A CA 1
ATOM 874 C C . ILE A 1 115 ? 5.198 -6.943 -14.013 1.00 93.44 115 ILE A C 1
ATOM 876 O O . ILE A 1 115 ? 5.415 -7.435 -12.907 1.00 93.44 115 ILE A O 1
ATOM 880 N N . LYS A 1 116 ? 6.185 -6.469 -14.773 1.00 92.62 116 LYS A N 1
ATOM 881 C CA . LYS A 1 116 ? 7.578 -6.383 -14.326 1.00 92.62 116 LYS A CA 1
ATOM 882 C C . LYS A 1 116 ? 7.987 -4.919 -14.214 1.00 92.62 116 LYS A C 1
ATOM 884 O O . LYS A 1 116 ? 7.940 -4.198 -15.204 1.00 92.62 116 LYS A O 1
ATOM 889 N N . PHE A 1 117 ? 8.429 -4.500 -13.030 1.00 93.00 117 PHE A N 1
ATOM 890 C CA . PHE A 1 117 ? 9.028 -3.178 -12.836 1.00 93.00 117 PHE A CA 1
ATOM 891 C C . PHE A 1 117 ? 10.553 -3.290 -12.882 1.00 93.00 117 PHE A C 1
ATOM 893 O O . PHE A 1 117 ? 11.162 -4.017 -12.098 1.00 93.00 117 PHE A O 1
ATOM 900 N N . GLU A 1 118 ? 11.184 -2.556 -13.791 1.00 89.56 118 GLU A N 1
ATOM 901 C CA . GLU A 1 118 ? 12.636 -2.573 -13.991 1.00 89.56 118 GLU A CA 1
ATOM 902 C C . GLU A 1 118 ? 13.370 -1.609 -13.056 1.00 89.56 118 GLU A C 1
ATOM 904 O O . GLU A 1 118 ? 14.568 -1.754 -12.812 1.00 89.56 118 GLU A O 1
ATOM 909 N N . SER A 1 119 ? 12.658 -0.631 -12.491 1.00 90.75 119 SER A N 1
ATOM 910 C CA . SER A 1 119 ? 13.241 0.362 -11.596 1.00 90.75 119 SER A CA 1
ATOM 911 C C . SER A 1 119 ? 12.282 0.789 -10.486 1.00 90.75 119 SER A C 1
ATOM 913 O O . SER A 1 119 ? 11.057 0.689 -10.592 1.00 90.75 119 SER A O 1
ATOM 915 N N . LYS A 1 120 ? 12.854 1.327 -9.399 1.00 90.19 120 LYS A N 1
ATOM 916 C CA . LYS A 1 120 ? 12.076 1.951 -8.314 1.00 90.19 120 LYS A CA 1
ATOM 917 C C . LYS A 1 120 ? 11.224 3.114 -8.826 1.00 90.19 120 LYS A C 1
ATOM 919 O O . LYS A 1 120 ? 10.170 3.375 -8.263 1.00 90.19 120 LYS A O 1
ATOM 924 N N . GLU A 1 121 ? 11.690 3.809 -9.856 1.00 91.31 121 GLU A N 1
ATOM 925 C CA . GLU A 1 121 ? 10.976 4.916 -10.488 1.00 91.31 121 GLU A CA 1
ATOM 926 C C . GLU A 1 121 ? 9.720 4.436 -11.215 1.00 91.31 121 GLU A C 1
ATOM 928 O O . GLU A 1 121 ? 8.648 4.966 -10.941 1.00 91.31 121 GLU A O 1
ATOM 933 N N . GLN A 1 122 ? 9.811 3.376 -12.027 1.00 93.88 122 GLN A N 1
ATOM 934 C CA . GLN A 1 122 ? 8.638 2.791 -12.690 1.00 93.88 122 GLN A CA 1
ATOM 935 C C . GLN A 1 122 ? 7.576 2.348 -11.677 1.00 93.88 122 GLN A C 1
ATOM 937 O O . GLN A 1 122 ? 6.398 2.655 -11.834 1.00 93.88 122 GLN A O 1
ATOM 942 N N . TRP A 1 123 ? 8.000 1.683 -10.600 1.00 94.25 123 TRP A N 1
ATOM 943 C CA . TRP A 1 123 ? 7.098 1.284 -9.519 1.00 94.25 123 TRP A CA 1
ATOM 944 C C . TRP A 1 123 ? 6.414 2.479 -8.848 1.00 94.25 123 TRP A C 1
ATOM 946 O O . TRP A 1 123 ? 5.206 2.460 -8.622 1.00 94.25 123 TRP A O 1
ATOM 956 N N . ARG A 1 124 ? 7.174 3.533 -8.535 1.00 93.00 124 ARG A N 1
ATOM 957 C CA . ARG A 1 124 ? 6.624 4.728 -7.886 1.00 93.00 124 ARG A CA 1
ATOM 958 C C . ARG A 1 124 ?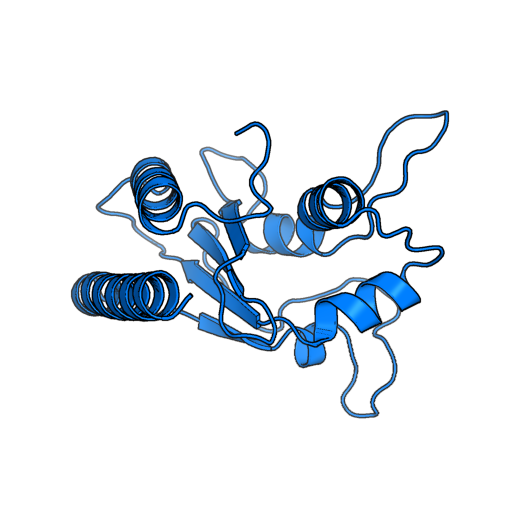 5.662 5.482 -8.795 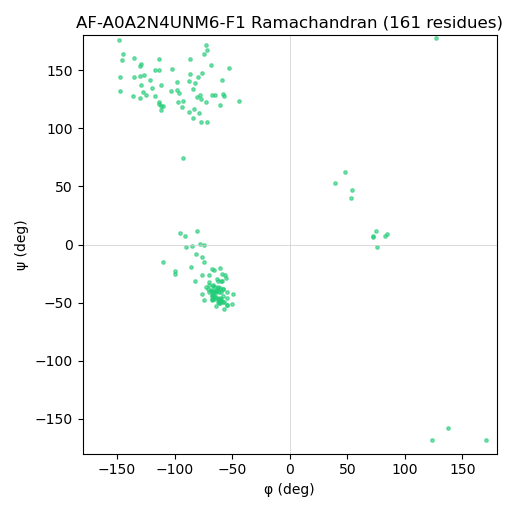1.00 93.00 124 ARG A C 1
ATOM 960 O O . ARG A 1 124 ? 4.625 5.918 -8.315 1.00 93.00 124 ARG A O 1
ATOM 967 N N . LEU A 1 125 ? 5.971 5.594 -10.086 1.00 93.94 125 LEU A N 1
ATOM 968 C CA . LEU A 1 125 ? 5.057 6.159 -11.079 1.00 93.94 125 LEU A CA 1
ATOM 969 C C . LEU A 1 125 ? 3.755 5.356 -11.131 1.00 93.94 125 LEU A C 1
ATOM 971 O O . LEU A 1 125 ? 2.682 5.938 -11.007 1.00 93.94 125 LEU A O 1
ATOM 975 N N . PHE A 1 126 ? 3.847 4.028 -11.211 1.00 95.44 126 PHE A N 1
ATOM 976 C CA . PHE A 1 126 ? 2.681 3.146 -11.236 1.00 95.44 126 PHE A CA 1
ATOM 977 C C . PHE A 1 126 ? 1.780 3.336 -10.006 1.00 95.44 126 PHE A C 1
ATOM 979 O O . PHE A 1 126 ? 0.600 3.662 -10.132 1.00 95.44 126 PHE A O 1
ATOM 986 N N . ILE A 1 127 ? 2.349 3.195 -8.805 1.00 95.81 127 ILE A N 1
ATOM 987 C CA . ILE A 1 127 ? 1.580 3.208 -7.555 1.00 95.81 127 ILE A CA 1
ATOM 988 C C . ILE A 1 127 ? 1.143 4.624 -7.138 1.00 95.81 127 ILE A C 1
ATOM 990 O O . ILE A 1 127 ? 0.325 4.777 -6.241 1.00 95.81 127 ILE A O 1
ATOM 994 N N . SER A 1 128 ? 1.649 5.680 -7.780 1.00 95.56 128 SER A N 1
ATOM 995 C CA . SER A 1 128 ? 1.325 7.066 -7.406 1.00 95.56 128 SER A CA 1
ATOM 996 C C . SER A 1 128 ? -0.119 7.493 -7.645 1.00 95.56 128 SER A C 1
ATOM 998 O O . SER A 1 128 ? -0.581 8.455 -7.035 1.00 95.56 128 SER A O 1
ATOM 1000 N N . SER A 1 129 ? -0.816 6.786 -8.530 1.00 95.81 129 SER A N 1
ATOM 1001 C CA . SER A 1 129 ? -2.229 7.012 -8.834 1.00 95.81 129 SER A CA 1
ATOM 1002 C C . SER A 1 129 ? -3.175 6.367 -7.814 1.00 95.81 129 SER A C 1
ATOM 1004 O O . SER A 1 129 ? -4.381 6.596 -7.860 1.00 95.81 129 SER A O 1
ATOM 1006 N N . TYR A 1 130 ? -2.634 5.565 -6.896 1.00 97.12 130 TYR A N 1
ATOM 1007 C CA . TYR A 1 130 ? -3.385 4.892 -5.848 1.00 97.12 130 TYR A CA 1
ATOM 1008 C C . TYR A 1 130 ? -3.531 5.804 -4.629 1.00 97.12 130 TYR A C 1
ATOM 1010 O O . TYR A 1 130 ? -2.747 6.737 -4.409 1.00 97.12 130 TYR A O 1
ATOM 1018 N N . LYS A 1 131 ? -4.518 5.487 -3.797 1.00 96.56 131 LYS A N 1
ATOM 1019 C CA . LYS A 1 131 ? -4.728 6.136 -2.504 1.00 96.56 131 LYS A CA 1
ATOM 1020 C C . LYS A 1 131 ? -4.482 5.152 -1.379 1.00 96.56 131 LYS A C 1
ATOM 1022 O O . LYS A 1 131 ? -4.692 3.948 -1.518 1.00 96.56 131 LYS A O 1
ATOM 1027 N N . LEU A 1 132 ? -4.045 5.680 -0.250 1.00 95.75 132 LEU A N 1
ATOM 1028 C CA . LEU A 1 132 ? -3.877 4.937 0.981 1.00 95.75 132 LEU A CA 1
ATOM 1029 C C . LEU A 1 132 ? -4.909 5.436 1.986 1.00 95.75 132 LEU A C 1
ATOM 1031 O O . LEU A 1 132 ? -4.898 6.610 2.346 1.00 95.75 132 LEU A O 1
ATOM 1035 N N . LYS A 1 133 ? -5.784 4.544 2.440 1.00 92.69 133 LYS A N 1
ATOM 1036 C CA . LYS A 1 133 ? -6.687 4.789 3.567 1.00 92.69 133 LYS A CA 1
ATOM 1037 C C . LYS A 1 133 ? -6.072 4.188 4.815 1.00 92.69 133 LYS A C 1
ATOM 1039 O O . LYS A 1 133 ? -5.612 3.049 4.774 1.00 92.69 133 LYS A O 1
ATOM 1044 N N . ILE A 1 134 ? -6.046 4.930 5.910 1.00 91.00 134 ILE A N 1
ATOM 1045 C CA . ILE A 1 134 ? -5.396 4.508 7.146 1.00 91.00 134 ILE A CA 1
ATOM 1046 C C . ILE A 1 134 ? -6.370 4.700 8.295 1.00 91.00 134 ILE A C 1
ATOM 1048 O O . ILE A 1 134 ? -6.885 5.790 8.513 1.00 91.00 134 ILE A O 1
ATOM 1052 N N . LEU A 1 135 ? -6.573 3.626 9.043 1.00 87.44 135 LEU A N 1
ATOM 1053 C CA . LEU A 1 135 ? -7.300 3.615 10.296 1.00 87.44 135 LEU A CA 1
ATOM 1054 C C . LEU A 1 135 ? -6.302 3.373 11.425 1.00 87.44 135 LEU A C 1
ATOM 1056 O O . LEU A 1 135 ? -5.633 2.335 11.449 1.00 87.44 135 LEU A O 1
ATOM 1060 N N . HIS A 1 136 ? -6.189 4.312 12.358 1.00 88.19 136 HIS A N 1
ATOM 1061 C CA . HIS A 1 136 ? -5.218 4.210 13.439 1.00 88.19 136 HIS A CA 1
ATOM 1062 C C . HIS A 1 136 ? -5.720 4.848 14.732 1.00 88.19 136 HIS A C 1
ATOM 1064 O O . HIS A 1 136 ? -6.086 6.016 14.748 1.00 88.19 136 HIS A O 1
ATOM 1070 N N . SER A 1 137 ? -5.586 4.126 15.842 1.00 82.25 137 SER A N 1
ATOM 1071 C CA . SER A 1 137 ? -5.987 4.601 17.169 1.00 82.25 137 SER A CA 1
ATOM 1072 C C . SER A 1 137 ? -4.883 4.424 18.201 1.00 82.25 137 SER A C 1
ATOM 1074 O O . SER A 1 137 ? -4.038 3.529 18.073 1.00 82.25 137 SER A O 1
ATOM 1076 N N . GLU A 1 138 ? -4.908 5.266 19.233 1.00 78.94 138 GLU A N 1
ATOM 1077 C CA . GLU A 1 138 ? -4.130 5.058 20.456 1.00 78.94 138 GLU A CA 1
ATOM 1078 C C . GLU A 1 138 ? -4.692 3.885 21.272 1.00 78.94 138 GLU A C 1
ATOM 1080 O O . GLU A 1 138 ? -3.922 3.151 21.895 1.00 78.94 138 GLU A O 1
ATOM 1085 N N . SER A 1 139 ? -6.012 3.667 21.225 1.00 77.44 139 SER A N 1
ATOM 1086 C CA . SER A 1 139 ? -6.709 2.630 21.986 1.00 77.44 139 SER A CA 1
ATOM 1087 C C . SER A 1 139 ? -7.729 1.908 21.115 1.00 77.44 139 SER A C 1
ATOM 1089 O O . SER A 1 139 ? -8.590 2.523 20.505 1.00 77.44 139 SER A O 1
ATOM 1091 N N . TRP A 1 140 ? -7.664 0.581 21.094 1.00 75.62 140 TRP A N 1
ATOM 1092 C CA . TRP A 1 140 ? -8.547 -0.246 20.279 1.00 75.62 140 TRP A CA 1
ATOM 1093 C C . TRP A 1 140 ? -9.501 -1.036 21.167 1.00 75.62 140 TRP A C 1
ATOM 1095 O O . TRP A 1 140 ? -9.061 -1.917 21.905 1.00 75.62 140 TRP A O 1
ATOM 1105 N N . GLU A 1 141 ? -10.801 -0.761 21.062 1.00 72.88 141 GLU A N 1
ATOM 1106 C CA . GLU A 1 141 ? -11.837 -1.578 21.712 1.00 72.88 141 GLU A CA 1
ATOM 1107 C C . GLU A 1 141 ? -11.971 -2.951 21.043 1.00 72.88 141 GLU A C 1
ATOM 1109 O O . GLU A 1 141 ? -12.196 -3.970 21.697 1.00 72.88 141 GLU A O 1
ATOM 1114 N N . V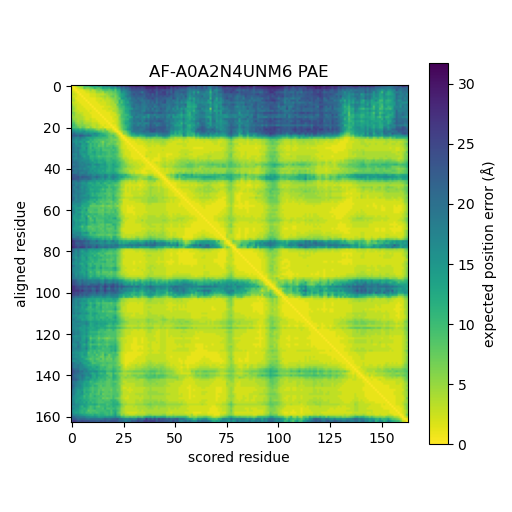AL A 1 142 ? -11.777 -2.985 19.722 1.00 70.94 142 VAL A N 1
ATOM 1115 C CA . VAL A 1 142 ? -11.824 -4.194 18.900 1.00 70.94 142 VAL A CA 1
ATOM 1116 C C . VAL A 1 142 ? -10.431 -4.506 18.366 1.00 70.94 142 VAL A C 1
ATOM 1118 O O . VAL A 1 142 ? -9.708 -3.627 17.904 1.00 70.94 142 VAL A O 1
ATOM 1121 N N . SER A 1 143 ? -10.041 -5.782 18.393 1.00 81.88 143 SER A N 1
ATOM 1122 C CA . SER A 1 143 ? -8.736 -6.209 17.881 1.00 81.88 143 SER A CA 1
ATOM 1123 C C . SER A 1 143 ? -8.553 -5.836 16.406 1.00 81.88 143 SER A C 1
ATOM 1125 O O . SER A 1 143 ? -9.354 -6.238 15.563 1.00 81.88 143 SER A O 1
ATOM 1127 N N . ILE A 1 144 ? -7.429 -5.193 16.069 1.00 83.31 144 ILE A N 1
ATOM 1128 C CA . ILE A 1 144 ? -7.051 -4.903 14.673 1.00 83.31 144 ILE A CA 1
ATOM 1129 C C . ILE A 1 144 ? -6.984 -6.154 13.784 1.00 83.31 144 ILE A C 1
ATOM 1131 O O . ILE A 1 144 ? -7.243 -6.059 12.591 1.00 83.31 144 ILE A O 1
ATOM 1135 N N . ASN A 1 145 ? -6.730 -7.342 14.353 1.00 84.62 145 ASN A N 1
ATOM 1136 C CA . ASN A 1 145 ? -6.776 -8.592 13.587 1.00 84.62 145 ASN A CA 1
ATOM 1137 C C . ASN A 1 145 ? -8.208 -8.931 13.152 1.00 84.62 145 ASN A C 1
ATOM 1139 O O . ASN A 1 145 ? -8.412 -9.430 12.051 1.00 84.62 145 ASN A O 1
ATOM 1143 N N . LEU A 1 146 ? -9.190 -8.685 14.027 1.00 82.25 146 LEU A N 1
ATOM 1144 C CA . LEU A 1 146 ? -10.593 -8.949 13.724 1.00 82.25 146 LEU A CA 1
ATOM 1145 C C . LEU A 1 146 ? -11.102 -7.959 12.677 1.00 82.25 146 LEU A C 1
ATOM 1147 O O . LEU A 1 146 ? -11.789 -8.362 11.747 1.00 82.25 146 LEU A O 1
ATOM 1151 N N . ILE A 1 147 ? -10.710 -6.689 12.796 1.00 82.38 147 ILE A N 1
ATOM 1152 C CA . ILE A 1 147 ? -11.062 -5.660 11.816 1.00 82.38 147 ILE A CA 1
ATOM 1153 C C . ILE A 1 147 ? -10.402 -5.968 10.461 1.00 82.38 147 ILE A C 1
ATOM 1155 O O . ILE A 1 147 ? -11.087 -5.944 9.444 1.00 82.38 147 ILE A O 1
ATOM 1159 N N . GLU A 1 148 ? -9.112 -6.333 10.423 1.00 86.94 148 GLU A N 1
ATOM 1160 C CA . GLU A 1 148 ? -8.443 -6.762 9.184 1.00 86.94 148 GLU A CA 1
ATOM 1161 C C . GLU A 1 148 ? -9.171 -7.955 8.553 1.00 86.94 148 GLU A C 1
ATOM 1163 O O . GLU A 1 148 ? -9.481 -7.910 7.365 1.00 86.94 148 GLU A O 1
ATOM 1168 N N . ALA A 1 149 ? -9.476 -8.997 9.333 1.00 84.69 149 ALA A N 1
ATOM 1169 C CA . ALA A 1 149 ? -10.174 -10.185 8.846 1.00 84.69 149 ALA A CA 1
ATOM 1170 C C . ALA A 1 149 ? -11.579 -9.862 8.313 1.00 84.69 149 ALA A C 1
ATOM 1172 O O . ALA A 1 149 ? -11.971 -10.370 7.264 1.00 84.69 149 ALA A O 1
ATOM 1173 N N . PHE A 1 150 ? -12.315 -8.984 8.998 1.00 82.94 150 PHE A N 1
ATOM 1174 C CA . PHE A 1 150 ? -13.625 -8.519 8.554 1.00 82.94 150 PHE A CA 1
ATOM 1175 C C . PHE A 1 150 ? -13.541 -7.787 7.211 1.00 82.94 150 PHE A C 1
ATOM 1177 O O . PHE A 1 150 ? -14.263 -8.138 6.280 1.00 82.94 150 PHE A O 1
ATOM 1184 N N . ILE A 1 151 ? -12.628 -6.816 7.083 1.00 82.06 151 ILE A N 1
ATOM 1185 C CA . ILE A 1 151 ? -12.428 -6.081 5.827 1.00 82.06 151 ILE A CA 1
ATOM 1186 C C . ILE A 1 151 ? -12.048 -7.063 4.717 1.00 82.06 151 ILE A C 1
ATOM 1188 O O . ILE A 1 151 ? -12.630 -7.024 3.638 1.00 82.06 151 ILE A O 1
ATOM 1192 N N . MET A 1 152 ? -11.099 -7.961 4.991 1.00 85.00 152 MET A N 1
ATOM 1193 C CA . MET A 1 152 ? -10.636 -8.989 4.060 1.00 85.00 152 MET A CA 1
ATOM 1194 C C . MET A 1 152 ? -11.780 -9.851 3.515 1.00 85.00 152 MET A C 1
ATOM 1196 O O . MET A 1 152 ? -11.840 -10.064 2.304 1.00 85.00 152 MET A O 1
ATOM 1200 N N . GLU A 1 153 ? -12.691 -10.314 4.376 1.00 84.25 153 GLU A N 1
ATOM 1201 C CA . GLU A 1 153 ? -13.845 -11.116 3.950 1.00 84.25 153 GLU A CA 1
ATOM 1202 C C . GLU A 1 153 ? -14.879 -10.281 3.187 1.00 84.25 153 GLU A C 1
ATOM 1204 O O . GLU A 1 153 ? -15.442 -10.755 2.200 1.00 84.25 153 GLU A O 1
ATOM 1209 N N . ALA A 1 154 ? -15.103 -9.032 3.604 1.00 79.31 154 ALA A N 1
ATOM 1210 C CA . ALA A 1 154 ? -16.081 -8.145 2.982 1.00 79.31 154 ALA A CA 1
ATOM 1211 C C . ALA A 1 154 ? -15.680 -7.734 1.556 1.00 79.31 154 ALA A C 1
ATOM 1213 O O . ALA A 1 154 ? -16.503 -7.792 0.644 1.00 79.31 154 ALA A O 1
ATOM 1214 N N . ILE A 1 155 ? -14.421 -7.331 1.352 1.00 83.56 155 ILE A N 1
ATOM 1215 C CA . ILE A 1 155 ? -13.974 -6.744 0.077 1.00 83.56 155 ILE A CA 1
ATOM 1216 C C . ILE A 1 155 ? -13.252 -7.746 -0.830 1.00 83.56 155 ILE A C 1
ATOM 1218 O O . ILE A 1 155 ? -13.173 -7.522 -2.035 1.00 83.56 155 ILE A O 1
ATOM 1222 N N . LYS A 1 156 ? -12.696 -8.831 -0.267 1.00 87.38 156 LYS A N 1
ATOM 1223 C CA . LYS A 1 156 ? -11.876 -9.839 -0.971 1.00 87.38 156 LYS A CA 1
ATOM 1224 C C . LYS A 1 156 ? -10.788 -9.190 -1.840 1.00 87.38 156 LYS A C 1
ATOM 1226 O O . LYS A 1 156 ? -10.800 -9.323 -3.065 1.00 87.38 156 LYS A O 1
ATOM 1231 N N . PRO A 1 157 ? -9.846 -8.457 -1.217 1.00 90.31 157 PRO A N 1
ATOM 1232 C CA . PRO A 1 157 ? -8.960 -7.553 -1.933 1.00 90.31 157 PRO A CA 1
ATOM 1233 C C . PRO A 1 157 ? -8.002 -8.330 -2.832 1.00 90.31 157 PRO A C 1
ATOM 1235 O O . PRO A 1 157 ? -7.299 -9.243 -2.392 1.00 90.31 157 PRO A O 1
ATOM 1238 N N . LYS A 1 158 ? -7.952 -7.916 -4.100 1.00 94.00 158 LYS A N 1
ATOM 1239 C CA . LYS A 1 158 ? -7.234 -8.598 -5.184 1.00 94.00 158 LYS A CA 1
ATOM 1240 C C . LYS A 1 158 ? -5.788 -8.965 -4.840 1.00 94.00 158 LYS A C 1
ATOM 1242 O O . LYS A 1 158 ? -5.345 -10.056 -5.182 1.00 94.00 158 LYS A O 1
ATOM 1247 N N . TYR A 1 159 ? -5.041 -8.070 -4.193 1.00 94.94 159 TYR A N 1
ATOM 1248 C CA . TYR A 1 159 ? -3.606 -8.234 -3.953 1.00 94.94 159 TYR A CA 1
ATOM 1249 C C . TYR A 1 159 ? -3.261 -8.838 -2.586 1.00 94.94 159 TYR A C 1
ATOM 1251 O O . TYR A 1 159 ? -2.083 -8.881 -2.236 1.00 94.94 159 TYR A O 1
ATOM 1259 N N . ASN A 1 160 ? -4.220 -9.344 -1.810 1.00 91.81 160 ASN A N 1
ATOM 1260 C CA . ASN A 1 160 ? -3.938 -10.080 -0.574 1.00 91.81 160 ASN A CA 1
ATOM 1261 C C . ASN A 1 160 ? -3.858 -11.589 -0.835 1.00 91.81 160 ASN A C 1
ATOM 1263 O O . ASN A 1 160 ? -4.755 -12.347 -0.478 1.00 91.81 160 ASN A O 1
ATOM 1267 N N . ILE A 1 161 ? -2.763 -12.030 -1.454 1.00 82.56 161 ILE A N 1
ATOM 1268 C CA . ILE A 1 161 ? -2.496 -13.457 -1.685 1.00 82.56 161 ILE A CA 1
ATOM 1269 C C . ILE A 1 161 ? -1.774 -14.094 -0.495 1.00 82.56 161 ILE A C 1
ATOM 1271 O O . ILE A 1 161 ? -0.850 -13.500 0.061 1.00 82.56 161 ILE A O 1
ATOM 1275 N N . ASN A 1 162 ? -2.157 -15.329 -0.158 1.00 58.81 162 ASN A N 1
ATOM 1276 C CA . ASN A 1 162 ? -1.542 -16.153 0.891 1.00 58.81 162 ASN A CA 1
ATOM 1277 C C . ASN A 1 162 ? -1.471 -15.474 2.275 1.00 58.81 162 ASN A C 1
ATOM 1279 O O . ASN A 1 162 ? -0.410 -15.487 2.906 1.00 58.81 162 ASN A O 1
ATOM 1283 N N . LYS A 1 163 ? -2.573 -14.868 2.729 1.00 51.50 163 LYS A N 1
ATOM 1284 C CA . LYS A 1 163 ? -2.758 -14.524 4.145 1.00 51.50 163 LYS A CA 1
ATOM 1285 C C . LYS A 1 163 ? -3.558 -15.603 4.853 1.00 51.50 163 LYS A C 1
ATOM 1287 O O . LYS A 1 163 ? -4.530 -16.083 4.233 1.00 51.50 163 LYS A O 1
#

Radius of gyration: 15.86 Å; Cα contacts (8 Å, |Δi|>4): 234; chains: 1; bounding box: 44×36×36 Å

InterPro domains:
  IPR000305 GIY-YIG endonuclease [PS50164] (54-161)

Sequence (163 aa):
MEICRKLNEACNSAFEEVLSQSGERVEILDLSKVLFKENGKLITGGLSLGIKLNTTGIYILESPTGELVYVGQGGKQKSTPLNDRILQELRLYTKSPKGSNGGTISKNIQQIDNIKFESKEQWRLFISSYKLKILHSESWEVSINLIEAFIMEAIKPKYNINK

Organism: NCBI:txid2023717

Mean predicted aligned error: 7.49 Å

Secondary structure (DSSP, 8-state):
-HHHHHHHHHHHHHHHHHHHHTT--EEEEEHHHHHB-TTS-B--S----SS---SEEEEEEEPTTS-EEEEEEE-GGGSS-HHHHHHHHTSPPEEETTEEES-HHHHHHHHHTT----SHHHHHHHHTT-EEEEEEESS-SS-HHHHHHHHHHHH--TT----